Protein AF-S4AWY7-F1 (afdb_monomer)

Secondary structure (DSSP, 8-state):
-TTTSS---B-SSSBPSSHHHHHHHHHHHHHT-HHHHHHHHHHHHHHTTPPP-----TTGGGB---TTT--B-GGGG-SSSSEEE-TTT--EEEHHHHHHHHHHHHHHHHS-------S-PPP-PPPP---PPPPPPPPPPPP-

Nearest PDB structures (foldseek):
  8h1j-assembly1_A  TM=7.724E-01  e=8.760E-04  Deinococcus radiodurans R1 = ATCC 13939 = DSM 20539
  7wb0-assembly1_A  TM=7.552E-01  e=1.577E+00  Planctomycetota bacterium
  5g5l-assembly1_I  TM=4.819E-01  e=2.669E+00  Saccharomyces cerevisiae
  5m3m-assembly1_I  TM=4.990E-01  e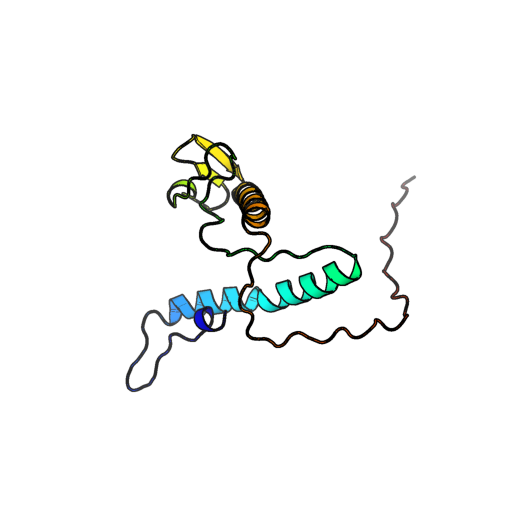=3.044E+00  Saccharomyces cerevisiae S288C
  4c2m-assembly1_I  TM=4.819E-01  e=2.669E+00  Saccharomyces cerevisiae

Solvent-accessible surface area (backbone atoms only — not comparable to full-atom values): 9112 Å² total; per-residue (Å²): 112,78,79,73,64,52,80,44,58,61,48,90,94,51,67,40,70,66,35,70,66,49,48,55,53,33,50,56,51,57,78,61,38,62,70,56,56,51,52,52,47,60,53,49,28,60,75,71,75,45,86,84,70,49,64,80,75,75,63,34,75,28,27,40,41,51,88,94,66,57,52,70,40,76,76,18,37,66,78,95,60,54,49,28,42,32,85,88,78,66,54,70,45,49,24,68,59,31,23,49,45,32,50,51,54,47,33,68,76,55,76,34,50,87,72,86,64,96,60,80,81,78,76,87,72,80,82,78,93,71,90,76,83,76,83,79,79,87,77,85,85,85,81,133

Organism: NCBI:txid1286094

Structure (mmCIF, N/CA/C/O backbone):
data_AF-S4AWY7-F1
#
_entry.id   AF-S4AWY7-F1
#
loop_
_atom_site.group_PDB
_atom_site.id
_atom_site.type_symbol
_atom_site.label_atom_id
_atom_site.label_alt_id
_atom_site.label_comp_id
_atom_site.label_asym_id
_atom_site.label_entity_id
_atom_site.label_seq_id
_atom_site.pdbx_PDB_ins_code
_atom_site.Cartn_x
_atom_site.Cartn_y
_atom_site.Cartn_z
_atom_site.occupancy
_atom_site.B_iso_or_equiv
_atom_site.auth_seq_id
_atom_site.auth_comp_id
_atom_site.auth_asym_id
_atom_site.auth_atom_id
_atom_site.pdbx_PDB_model_num
ATOM 1 N N . MET A 1 1 ? -8.054 -6.436 10.846 1.00 58.12 1 MET A N 1
ATOM 2 C CA . MET A 1 1 ? -8.495 -5.018 10.904 1.00 58.12 1 MET A CA 1
ATOM 3 C C . MET A 1 1 ? -8.855 -4.535 12.312 1.00 58.12 1 MET A C 1
ATOM 5 O O . MET A 1 1 ? -8.434 -3.439 12.646 1.00 58.12 1 MET A O 1
ATOM 9 N N . LYS A 1 2 ? -9.536 -5.326 13.166 1.00 60.78 2 LYS A N 1
ATOM 10 C CA . LYS A 1 2 ? -9.911 -4.929 14.549 1.00 60.78 2 LYS A CA 1
ATOM 11 C C . LYS A 1 2 ? -8.748 -4.401 15.417 1.00 60.78 2 LYS A C 1
ATOM 13 O O . LYS A 1 2 ? -8.960 -3.536 16.254 1.00 60.78 2 LYS A O 1
ATOM 18 N N . SER A 1 3 ? -7.523 -4.883 15.191 1.00 63.72 3 SER A N 1
ATOM 19 C CA . SER A 1 3 ? -6.324 -4.411 15.907 1.00 63.72 3 SER A CA 1
ATOM 20 C C . SER A 1 3 ? -5.895 -2.981 15.519 1.00 63.72 3 SER A C 1
ATOM 22 O O . SER A 1 3 ? -5.434 -2.221 16.366 1.00 63.72 3 SER A O 1
ATOM 24 N N . MET A 1 4 ? -6.098 -2.562 14.262 1.00 71.88 4 MET A N 1
ATOM 25 C CA . MET A 1 4 ? -5.582 -1.274 13.774 1.00 71.88 4 MET A CA 1
ATOM 26 C C . MET A 1 4 ? -6.416 -0.080 14.241 1.00 71.88 4 MET A C 1
ATOM 28 O O . MET A 1 4 ? -5.833 0.918 14.655 1.00 71.88 4 MET A O 1
ATOM 32 N N . THR A 1 5 ? -7.748 -0.203 14.244 1.00 80.00 5 THR A N 1
ATOM 33 C CA . THR A 1 5 ? -8.683 0.869 14.635 1.00 80.00 5 THR A CA 1
ATOM 34 C C . THR A 1 5 ? -9.024 0.884 16.128 1.00 80.00 5 THR A C 1
ATOM 36 O O . THR A 1 5 ? -9.808 1.724 16.570 1.00 80.00 5 THR A O 1
ATOM 39 N N . LYS A 1 6 ? -8.439 -0.012 16.936 1.00 83.88 6 LYS A N 1
ATOM 40 C CA . LYS A 1 6 ? -8.619 -0.002 18.395 1.00 83.88 6 LYS A CA 1
ATOM 41 C C . LYS A 1 6 ? -8.113 1.326 18.966 1.00 83.88 6 LYS A C 1
ATOM 43 O O . LYS A 1 6 ? -7.081 1.839 18.538 1.00 83.88 6 LYS A O 1
ATOM 48 N N . SER A 1 7 ? -8.833 1.904 19.922 1.00 84.81 7 SER A N 1
ATOM 49 C CA . SER A 1 7 ? -8.387 3.132 20.589 1.00 84.81 7 SER A CA 1
ATOM 50 C C . SER A 1 7 ? -7.075 2.905 21.351 1.00 84.81 7 SER A C 1
ATOM 52 O O . SER A 1 7 ? -6.894 1.855 21.965 1.00 84.81 7 SER A O 1
ATOM 54 N N . ALA A 1 8 ? -6.183 3.903 21.339 1.00 89.25 8 ALA A N 1
ATOM 55 C CA . ALA A 1 8 ? -4.994 3.935 22.198 1.00 89.25 8 ALA A CA 1
ATOM 56 C C . ALA A 1 8 ? -5.244 4.616 23.548 1.00 89.25 8 ALA A C 1
ATOM 58 O O . ALA A 1 8 ? -4.293 4.759 24.295 1.00 89.25 8 ALA A O 1
ATOM 59 N N . LYS A 1 9 ? -6.469 5.054 23.879 1.00 88.88 9 LYS A N 1
ATOM 60 C CA . LYS A 1 9 ? -6.739 5.837 25.104 1.00 88.88 9 LYS A CA 1
ATOM 61 C C . LYS A 1 9 ? -6.314 5.124 26.400 1.00 88.88 9 LYS A C 1
ATOM 63 O O . LYS A 1 9 ? -5.917 5.797 27.343 1.00 88.88 9 LYS A O 1
ATOM 68 N N . GLY A 1 10 ? -6.348 3.791 26.429 1.00 87.56 10 GLY A N 1
ATOM 69 C CA . GLY A 1 10 ? -6.100 3.017 27.648 1.00 87.56 10 GLY A CA 1
ATOM 70 C C . GLY A 1 10 ? -7.249 3.147 28.652 1.00 87.56 10 GLY A C 1
ATOM 71 O O . GLY A 1 10 ? -8.375 3.479 28.269 1.00 87.56 10 GLY A O 1
ATOM 72 N N . THR A 1 11 ? -6.965 2.864 29.919 1.00 89.94 11 THR A N 1
ATOM 73 C CA . THR A 1 11 ? -7.901 2.985 31.050 1.00 89.94 11 THR A CA 1
ATOM 74 C C . THR A 1 11 ? -7.489 4.144 31.963 1.00 89.94 11 THR A C 1
ATOM 76 O O . THR A 1 11 ? -6.483 4.801 31.709 1.00 89.94 11 THR A O 1
ATOM 79 N N . VAL A 1 12 ? -8.272 4.414 33.014 1.00 87.44 12 VAL A N 1
ATOM 80 C CA . VAL A 1 12 ? -7.915 5.414 34.040 1.00 87.44 12 VAL A CA 1
ATOM 81 C C . VAL A 1 12 ? -6.650 4.982 34.792 1.00 87.44 12 VAL A C 1
ATOM 83 O O . VAL A 1 12 ? -5.710 5.761 34.888 1.00 87.44 12 VAL A O 1
ATOM 86 N N . GLU A 1 13 ? -6.598 3.716 35.215 1.00 88.38 13 GLU A N 1
ATOM 87 C CA . GLU A 1 13 ? -5.453 3.106 35.913 1.00 88.38 13 GLU A CA 1
ATOM 88 C C . GLU A 1 13 ? -4.196 2.994 35.038 1.00 88.38 13 GLU A C 1
ATOM 90 O O . GLU A 1 13 ? -3.069 3.013 35.522 1.00 88.38 13 GLU A O 1
ATOM 95 N N . THR A 1 14 ? -4.360 2.842 33.721 1.00 87.94 14 THR A N 1
ATOM 96 C CA . THR A 1 14 ? -3.233 2.721 32.789 1.00 87.94 14 THR A CA 1
ATOM 97 C C . THR A 1 14 ? -3.506 3.547 31.533 1.00 87.94 14 THR A C 1
ATOM 99 O O . THR A 1 14 ? -3.996 3.017 30.522 1.00 87.94 14 THR A O 1
ATOM 102 N N . PRO A 1 15 ? -3.203 4.858 31.579 1.00 88.50 15 PRO A N 1
ATOM 103 C CA . PRO A 1 15 ? -3.397 5.752 30.449 1.00 88.50 15 PRO A CA 1
ATOM 104 C C . PRO A 1 15 ? -2.535 5.322 29.266 1.00 88.50 15 PRO A C 1
ATOM 106 O O . PRO A 1 15 ? -1.350 5.003 29.402 1.00 88.50 15 PRO A O 1
ATOM 109 N N . GLY A 1 16 ? -3.122 5.315 28.076 1.00 89.12 16 GLY A N 1
ATOM 110 C CA . GLY A 1 16 ? -2.386 4.954 26.876 1.00 89.12 16 GLY A CA 1
ATOM 111 C C . GLY A 1 16 ? -1.563 6.111 26.307 1.00 89.12 16 GLY A C 1
ATOM 112 O O . GLY A 1 16 ? -1.827 7.289 26.547 1.00 89.12 16 GLY A O 1
ATOM 113 N N . LYS A 1 17 ? -0.533 5.767 25.531 1.00 91.00 17 LYS A N 1
ATOM 114 C CA . LYS A 1 17 ? 0.416 6.721 24.936 1.00 91.00 17 LYS A CA 1
ATOM 115 C C . LYS A 1 17 ? 0.062 7.007 23.475 1.00 91.00 17 LYS A C 1
ATOM 117 O O . LYS A 1 17 ? -0.588 6.199 22.814 1.00 91.00 17 LYS A O 1
ATOM 122 N N . ASN A 1 18 ? 0.507 8.153 22.953 1.00 90.12 18 ASN A N 1
ATOM 123 C CA . ASN A 1 18 ? 0.316 8.557 21.550 1.00 90.12 18 ASN A CA 1
ATOM 124 C C . ASN A 1 18 ? -1.157 8.595 21.087 1.00 90.12 18 ASN A C 1
ATOM 126 O O . ASN A 1 18 ? -1.453 8.415 19.904 1.00 90.12 18 ASN A O 1
ATOM 130 N N . VAL A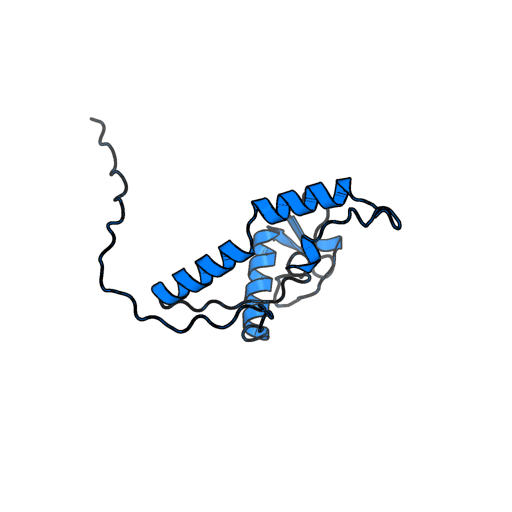 1 19 ? -2.092 8.860 22.010 1.00 90.12 19 VAL A N 1
ATOM 131 C CA . VAL A 1 19 ? -3.544 8.815 21.757 1.00 90.12 19 VAL A CA 1
ATOM 132 C C . VAL A 1 19 ? -3.951 9.747 20.618 1.00 90.12 19 VAL A C 1
ATOM 134 O O . VAL A 1 19 ? -4.651 9.315 19.707 1.00 90.12 19 VAL A O 1
ATOM 137 N N . ARG A 1 20 ? -3.473 11.001 20.624 1.00 90.19 20 ARG A N 1
ATOM 138 C CA . ARG A 1 20 ? -3.806 12.000 19.593 1.00 90.19 20 ARG A CA 1
ATOM 139 C C . ARG A 1 20 ? -3.297 11.594 18.208 1.00 90.19 20 ARG A C 1
ATOM 141 O O . ARG A 1 20 ? -4.054 11.648 17.244 1.00 90.19 20 ARG A O 1
ATOM 148 N N . ALA A 1 21 ? -2.044 11.142 18.121 1.00 88.81 21 ALA A N 1
ATOM 149 C CA . ALA A 1 21 ? -1.450 10.685 16.865 1.00 88.81 21 ALA A CA 1
ATOM 150 C C . ALA A 1 21 ? -2.210 9.475 16.294 1.00 88.81 21 ALA A C 1
ATOM 152 O O . ALA A 1 21 ? -2.592 9.470 15.124 1.00 88.81 21 ALA A O 1
ATOM 153 N N . LYS A 1 22 ? -2.525 8.478 17.136 1.00 90.50 22 LYS A N 1
ATOM 154 C CA . LYS A 1 22 ? -3.311 7.316 16.705 1.00 90.50 22 LYS A CA 1
ATOM 155 C C . LYS A 1 22 ? -4.754 7.684 16.359 1.00 90.50 22 LYS A C 1
ATOM 157 O O . LYS A 1 22 ? -5.308 7.094 15.442 1.00 90.50 22 LYS A O 1
ATOM 162 N N . ALA A 1 23 ? -5.370 8.639 17.054 1.00 90.56 23 ALA A N 1
ATOM 163 C CA . ALA A 1 23 ? -6.734 9.073 16.759 1.00 90.56 23 ALA A CA 1
ATOM 164 C C . ALA A 1 23 ? -6.858 9.639 15.335 1.00 90.56 23 ALA A C 1
ATOM 166 O O . ALA A 1 23 ? -7.797 9.276 14.629 1.00 90.56 23 ALA A O 1
ATOM 167 N N . GLY A 1 24 ? -5.883 10.442 14.890 1.00 91.06 24 GLY A N 1
ATOM 168 C CA . GLY A 1 24 ? -5.822 10.932 13.508 1.00 91.06 24 GLY A CA 1
ATOM 169 C C . GLY A 1 24 ? -5.732 9.793 12.488 1.00 91.06 24 GLY A C 1
ATOM 170 O O . GLY A 1 24 ? -6.552 9.714 11.575 1.00 91.06 24 GLY A O 1
ATOM 171 N N . LEU A 1 25 ? -4.805 8.852 12.698 1.00 88.88 25 LEU A N 1
ATOM 172 C CA . LEU A 1 25 ? -4.676 7.660 11.852 1.00 88.88 25 LEU A CA 1
ATOM 173 C C . LEU A 1 25 ? -5.958 6.806 11.850 1.00 88.88 25 LEU A C 1
ATOM 175 O O . LEU A 1 25 ? -6.411 6.370 10.795 1.00 88.88 25 LEU A O 1
ATOM 179 N N . ASN A 1 26 ? -6.565 6.581 13.017 1.00 90.38 26 ASN A N 1
ATOM 180 C CA . ASN A 1 26 ? -7.800 5.810 13.157 1.00 90.38 26 ASN A CA 1
ATOM 181 C C . ASN A 1 26 ? -8.947 6.458 12.380 1.00 90.38 26 ASN A C 1
ATOM 183 O O . ASN A 1 26 ? -9.670 5.745 11.687 1.00 90.38 26 ASN A O 1
ATOM 187 N N . ARG A 1 27 ? -9.095 7.786 12.466 1.00 89.56 27 ARG A N 1
ATOM 188 C CA . ARG A 1 27 ? -10.091 8.532 11.693 1.00 89.56 27 ARG A CA 1
ATOM 189 C C . ARG A 1 27 ? -9.867 8.337 10.195 1.00 89.56 27 ARG A C 1
ATOM 191 O O . ARG A 1 27 ? -10.773 7.870 9.519 1.00 89.56 27 ARG A O 1
ATOM 198 N N . GLY A 1 28 ? -8.639 8.543 9.714 1.00 90.19 28 GLY A N 1
ATOM 199 C CA . GLY A 1 28 ? -8.302 8.328 8.304 1.00 90.19 28 GLY A CA 1
ATOM 200 C C . GLY A 1 28 ? -8.600 6.906 7.815 1.00 90.19 28 GLY A C 1
ATOM 201 O O . GLY A 1 28 ? -9.133 6.732 6.723 1.00 90.19 28 GLY A O 1
ATOM 202 N N . ILE A 1 29 ? -8.321 5.878 8.625 1.00 87.38 29 ILE A N 1
ATOM 203 C CA . ILE A 1 29 ? -8.640 4.478 8.291 1.00 87.38 29 ILE A CA 1
ATOM 204 C C . ILE A 1 29 ? -10.156 4.238 8.239 1.00 87.38 29 ILE A C 1
ATOM 206 O O . ILE A 1 29 ? -10.626 3.515 7.358 1.00 87.38 29 ILE A O 1
ATOM 210 N N . LEU A 1 30 ? -10.915 4.803 9.182 1.00 88.25 30 LEU A N 1
ATOM 211 C CA . LEU A 1 30 ? -12.369 4.642 9.248 1.00 88.25 30 LEU A CA 1
ATOM 212 C C . LEU A 1 30 ? -13.068 5.361 8.093 1.00 88.25 30 LEU A C 1
ATOM 214 O O . LEU A 1 30 ? -13.913 4.744 7.449 1.00 88.25 30 LEU A O 1
ATOM 218 N N . ASP A 1 31 ? -12.652 6.586 7.772 1.00 90.12 31 ASP A N 1
ATOM 219 C CA . ASP A 1 31 ? -13.169 7.367 6.639 1.00 90.12 31 ASP A CA 1
ATOM 220 C C . ASP A 1 31 ? -12.954 6.617 5.310 1.00 90.12 31 ASP A C 1
ATOM 222 O O . ASP A 1 31 ? -13.792 6.618 4.413 1.00 90.12 31 ASP A O 1
ATOM 226 N N . ASN A 1 32 ? -11.852 5.871 5.221 1.00 86.88 32 ASN A N 1
ATOM 227 C CA . ASN A 1 32 ? -11.497 5.039 4.078 1.00 86.88 32 ASN A CA 1
ATOM 228 C C . ASN A 1 32 ? -12.273 3.711 3.973 1.00 86.88 32 ASN A C 1
ATOM 230 O O . ASN A 1 32 ? -12.111 3.008 2.973 1.00 86.88 32 ASN A O 1
ATOM 234 N N . THR A 1 33 ? -13.043 3.311 4.990 1.00 89.94 33 THR A N 1
ATOM 235 C CA . THR A 1 33 ? -13.929 2.122 5.002 1.00 89.94 33 THR A CA 1
ATOM 236 C C . THR A 1 33 ? -13.397 0.851 4.287 1.00 89.94 33 THR A C 1
ATOM 238 O O . THR A 1 33 ? -14.112 0.214 3.507 1.00 89.94 33 THR A O 1
ATOM 241 N N . PRO A 1 34 ? -12.153 0.388 4.538 1.00 86.19 34 PRO A N 1
ATOM 242 C CA . PRO A 1 34 ? -11.520 -0.684 3.752 1.00 86.19 34 PRO A CA 1
ATOM 243 C C . PRO A 1 34 ? -12.277 -2.023 3.784 1.00 86.19 34 PRO A C 1
ATOM 245 O O . PRO A 1 34 ? -12.254 -2.778 2.812 1.00 86.19 34 PRO A O 1
ATOM 248 N N . GLY A 1 35 ? -12.976 -2.318 4.885 1.00 88.69 35 GLY A N 1
ATOM 249 C CA . GLY A 1 35 ? -13.829 -3.504 4.989 1.00 88.69 35 GLY A CA 1
ATOM 250 C C . GLY A 1 35 ? -15.046 -3.456 4.061 1.00 88.69 35 GLY A C 1
ATOM 251 O O . GLY A 1 35 ? -15.390 -4.473 3.462 1.00 88.69 35 GLY A O 1
ATOM 252 N N . GLU A 1 36 ? -15.663 -2.282 3.895 1.00 91.94 36 GLU A N 1
ATOM 253 C CA . GLU A 1 36 ? -16.795 -2.118 2.978 1.00 91.94 36 GLU A CA 1
ATOM 254 C C . GLU A 1 36 ? -16.329 -2.135 1.524 1.00 91.94 36 GLU A C 1
ATOM 256 O O . GLU A 1 36 ? -16.949 -2.801 0.700 1.00 91.94 36 GLU A O 1
ATOM 261 N N . ARG A 1 37 ? -15.183 -1.510 1.215 1.00 91.25 37 ARG A N 1
ATOM 262 C CA . ARG A 1 37 ? -14.571 -1.609 -0.121 1.00 91.25 37 ARG A CA 1
ATOM 263 C C . ARG A 1 37 ? -14.365 -3.060 -0.541 1.00 91.25 37 ARG A C 1
ATOM 265 O O . ARG A 1 37 ? -14.765 -3.446 -1.635 1.00 91.25 37 ARG A O 1
ATOM 272 N N . ARG A 1 38 ? -13.823 -3.889 0.354 1.00 91.12 38 ARG A N 1
ATOM 273 C CA . ARG A 1 38 ? -13.683 -5.326 0.103 1.00 91.12 38 ARG A CA 1
ATOM 274 C C . ARG A 1 38 ? -15.033 -6.011 -0.122 1.00 91.12 38 ARG A C 1
ATOM 276 O O . ARG A 1 38 ? -15.164 -6.755 -1.085 1.00 91.12 38 ARG A O 1
ATOM 283 N N . ARG A 1 39 ? -16.031 -5.755 0.729 1.00 92.62 39 ARG A N 1
ATOM 284 C CA . ARG A 1 39 ? -17.375 -6.342 0.590 1.00 92.62 39 ARG A CA 1
ATOM 285 C C . ARG A 1 39 ? -18.009 -5.994 -0.760 1.00 92.62 39 ARG A C 1
ATOM 287 O O . ARG A 1 39 ? -18.604 -6.858 -1.396 1.00 92.62 39 ARG A O 1
ATOM 294 N N . GLN A 1 40 ? -17.889 -4.741 -1.192 1.00 94.88 40 GLN A N 1
ATOM 295 C CA . GLN A 1 40 ? -18.416 -4.286 -2.478 1.00 94.88 40 GLN A CA 1
ATOM 296 C C . GLN A 1 40 ? -17.689 -4.941 -3.652 1.00 94.88 40 GLN A C 1
ATOM 298 O O . GLN A 1 40 ? -18.347 -5.333 -4.614 1.00 94.88 40 GLN A O 1
ATOM 303 N N . LEU A 1 41 ? -16.364 -5.111 -3.563 1.00 93.75 41 LEU A N 1
ATOM 304 C CA . LEU A 1 41 ? -15.599 -5.873 -4.551 1.00 93.75 41 LEU A CA 1
ATOM 305 C C . LEU A 1 41 ? -16.075 -7.328 -4.605 1.00 93.75 41 LEU A C 1
ATOM 307 O O . LEU A 1 41 ? -16.442 -7.779 -5.679 1.00 93.75 41 LEU A O 1
ATOM 311 N N . GLU A 1 42 ? -16.175 -8.025 -3.469 1.00 92.69 42 GLU A N 1
ATOM 312 C CA . GLU A 1 42 ? -16.665 -9.414 -3.406 1.00 92.69 42 GLU A CA 1
ATOM 313 C C . GLU A 1 42 ? -18.064 -9.571 -4.018 1.00 92.69 42 GLU A C 1
ATOM 315 O O . GLU A 1 42 ? -18.340 -10.543 -4.720 1.00 92.69 42 GLU A O 1
ATOM 320 N N . TYR A 1 43 ? -18.960 -8.617 -3.758 1.00 92.38 43 TYR A N 1
ATOM 321 C CA . TYR A 1 43 ? -20.293 -8.601 -4.352 1.00 92.38 43 TYR A CA 1
ATOM 322 C C . TYR A 1 43 ? -20.236 -8.402 -5.873 1.00 92.38 43 TYR A C 1
ATOM 324 O O . TYR A 1 43 ? -20.803 -9.195 -6.627 1.00 92.38 43 TYR A O 1
ATOM 332 N N . LYS A 1 44 ? -19.545 -7.353 -6.331 1.00 93.12 44 LYS A N 1
ATOM 333 C CA . LYS A 1 44 ? -19.520 -6.971 -7.745 1.00 93.12 44 LYS A CA 1
ATOM 334 C C . LYS A 1 44 ? -18.763 -7.980 -8.600 1.00 93.12 44 LYS A C 1
ATOM 336 O O . LYS A 1 44 ? -19.247 -8.318 -9.671 1.00 93.12 44 LYS A O 1
ATOM 341 N N . THR A 1 45 ? -17.625 -8.504 -8.147 1.00 92.69 45 THR A N 1
ATOM 342 C CA . THR A 1 45 ? -16.866 -9.486 -8.935 1.00 92.69 45 THR A CA 1
ATOM 343 C C . THR A 1 45 ? -17.698 -10.736 -9.198 1.00 92.69 45 THR A C 1
ATOM 345 O O . THR A 1 45 ? -17.752 -11.195 -10.332 1.00 92.69 45 THR A O 1
ATOM 348 N N . ARG A 1 46 ? -18.456 -11.218 -8.203 1.00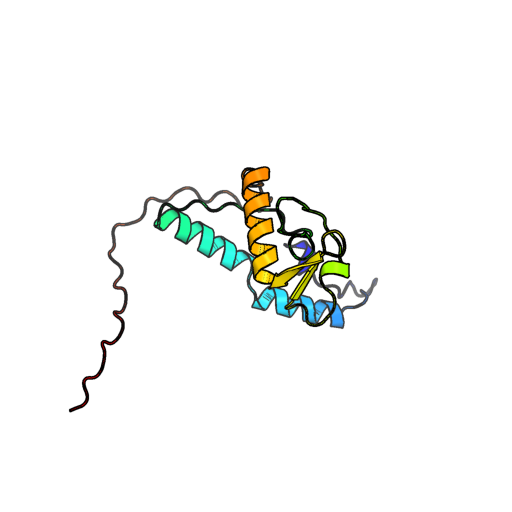 91.38 46 ARG A N 1
ATOM 349 C CA . ARG A 1 46 ? -19.391 -12.342 -8.387 1.00 91.38 46 ARG A CA 1
ATOM 350 C C . ARG A 1 46 ? -20.501 -12.022 -9.385 1.00 91.38 46 ARG A C 1
ATOM 352 O O . ARG A 1 46 ? -20.855 -12.886 -10.176 1.00 91.38 46 ARG A O 1
ATOM 359 N N . LEU A 1 47 ? -21.029 -10.797 -9.362 1.00 93.44 47 LEU A N 1
ATOM 360 C CA . LEU A 1 47 ? -22.077 -10.361 -10.288 1.00 93.44 47 LEU A CA 1
ATOM 361 C C . LEU A 1 47 ? -21.602 -10.334 -11.751 1.00 93.44 47 LEU A C 1
ATOM 363 O O . LEU A 1 47 ? -22.380 -10.655 -12.642 1.00 93.44 47 LEU A O 1
ATOM 367 N N . TYR A 1 48 ? -20.338 -9.976 -11.992 1.00 94.88 48 TYR A N 1
ATOM 368 C CA . TYR A 1 48 ? -19.754 -9.870 -13.336 1.00 94.88 48 TYR A CA 1
ATOM 369 C C . TYR A 1 48 ? -18.904 -11.087 -13.746 1.00 94.88 48 TYR A C 1
ATOM 371 O O . TYR A 1 48 ? -18.189 -11.025 -14.742 1.00 94.88 48 TYR A O 1
ATOM 379 N N . GLY A 1 49 ? -18.940 -12.187 -12.985 1.00 91.50 49 GLY A N 1
ATOM 380 C CA . GLY A 1 49 ? -18.155 -13.391 -13.288 1.00 91.50 49 GLY A CA 1
ATOM 381 C C . GLY A 1 49 ? -16.635 -13.218 -13.147 1.00 91.50 49 GLY A C 1
ATOM 382 O O . GLY A 1 49 ? -15.871 -14.005 -13.693 1.00 91.50 49 GLY A O 1
ATOM 383 N N . SER A 1 50 ? -16.179 -12.192 -12.427 1.00 92.19 50 SER A N 1
ATOM 384 C CA . SER A 1 50 ? -14.762 -11.944 -12.142 1.00 92.19 50 SER A CA 1
ATOM 385 C C . SER A 1 50 ? -14.314 -12.634 -10.848 1.00 92.19 50 SER A C 1
ATOM 387 O O . SER A 1 50 ? -15.097 -12.830 -9.915 1.00 92.19 50 SER A O 1
ATOM 389 N N . VAL A 1 51 ? -13.019 -12.940 -10.748 1.00 89.69 51 VAL A N 1
ATOM 390 C CA . VAL A 1 51 ? -12.410 -13.517 -9.539 1.00 89.69 51 VAL A CA 1
ATOM 391 C C . VAL A 1 51 ? -11.772 -12.411 -8.700 1.00 89.69 51 VAL A C 1
ATOM 393 O O . VAL A 1 51 ? -11.034 -11.579 -9.219 1.00 89.69 51 VAL A O 1
ATOM 396 N N . LEU A 1 52 ? -12.037 -12.411 -7.390 1.00 91.12 52 LEU A N 1
ATOM 397 C CA . LEU A 1 52 ? -11.354 -11.535 -6.439 1.00 91.12 52 LEU A CA 1
ATOM 398 C C . LEU A 1 52 ? -10.302 -12.326 -5.663 1.00 91.12 52 LEU A C 1
ATOM 400 O O . LEU A 1 52 ? -10.642 -13.242 -4.916 1.00 91.12 52 LEU A O 1
ATOM 404 N N . ILE A 1 53 ? -9.041 -11.920 -5.791 1.00 90.81 53 ILE A N 1
ATOM 405 C CA . ILE A 1 53 ? -7.914 -12.525 -5.080 1.00 90.81 53 ILE A CA 1
ATOM 406 C C . ILE A 1 53 ? -7.401 -11.540 -4.030 1.00 90.81 53 ILE A C 1
ATOM 408 O O . ILE A 1 53 ? -6.932 -10.452 -4.354 1.00 90.81 53 ILE A O 1
ATOM 412 N N . ALA A 1 54 ? -7.489 -11.917 -2.754 1.00 90.00 54 ALA A N 1
ATOM 413 C CA . ALA A 1 54 ? -6.912 -11.132 -1.670 1.00 90.00 54 ALA A CA 1
ATOM 414 C C . ALA A 1 54 ? -5.444 -11.521 -1.453 1.00 90.00 54 ALA A C 1
ATOM 416 O O . ALA A 1 54 ? -5.124 -12.704 -1.317 1.00 90.00 54 ALA A O 1
ATOM 417 N N . VAL A 1 55 ? -4.569 -10.520 -1.355 1.00 90.12 55 VAL A N 1
ATOM 418 C CA . VAL A 1 55 ? -3.145 -10.707 -1.044 1.00 90.12 55 VAL A CA 1
ATOM 419 C C . VAL A 1 55 ? -2.777 -10.049 0.290 1.00 90.12 55 VAL A C 1
ATOM 421 O O . VAL A 1 55 ? -3.426 -9.079 0.700 1.00 90.12 55 VAL A O 1
ATOM 424 N N . PRO A 1 56 ? -1.736 -10.530 0.994 1.00 87.94 56 PRO A N 1
ATOM 425 C CA . PRO A 1 56 ? -1.230 -9.870 2.188 1.00 87.94 56 PRO A CA 1
ATOM 426 C C . PRO A 1 56 ? -0.674 -8.482 1.822 1.00 87.94 56 PRO A C 1
ATOM 428 O O . PRO A 1 56 ? 0.171 -8.391 0.928 1.00 87.94 56 PRO A O 1
ATOM 431 N N . PRO A 1 57 ? -1.088 -7.400 2.509 1.00 86.50 57 PRO A N 1
ATOM 432 C CA . PRO A 1 57 ? -0.710 -6.030 2.141 1.00 86.50 57 PRO A CA 1
ATOM 433 C C . PRO A 1 57 ? 0.715 -5.645 2.569 1.00 86.50 57 PRO A C 1
ATOM 435 O O . PRO A 1 57 ? 1.179 -4.545 2.295 1.00 86.50 57 PRO A O 1
ATOM 438 N N . PHE A 1 58 ? 1.416 -6.511 3.301 1.00 88.56 58 PHE A N 1
ATOM 439 C CA . PHE A 1 58 ? 2.710 -6.178 3.891 1.00 88.56 58 PHE A CA 1
ATOM 440 C C . PHE A 1 58 ? 3.774 -5.912 2.817 1.00 88.56 58 PHE A C 1
ATOM 442 O O . PHE A 1 58 ? 3.957 -6.728 1.919 1.00 88.56 58 PHE A O 1
ATOM 449 N N . ARG A 1 59 ? 4.493 -4.788 2.924 1.00 90.50 59 ARG A N 1
ATOM 450 C CA . ARG A 1 59 ? 5.607 -4.392 2.036 1.00 90.50 59 ARG A CA 1
ATOM 451 C C . ARG A 1 59 ? 5.272 -4.228 0.545 1.00 90.50 59 ARG A C 1
ATOM 453 O O . ARG A 1 59 ? 6.199 -4.025 -0.230 1.00 90.50 59 ARG A O 1
ATOM 460 N N . THR A 1 60 ? 4.006 -4.257 0.115 1.00 91.75 60 THR A N 1
ATOM 461 C CA . THR A 1 60 ? 3.657 -4.068 -1.314 1.00 91.75 60 THR A CA 1
ATOM 462 C C . THR A 1 60 ? 4.145 -2.729 -1.862 1.00 91.75 60 THR A C 1
ATOM 464 O O . THR A 1 60 ? 4.602 -2.664 -2.991 1.00 91.75 60 THR A O 1
ATOM 467 N N . SER A 1 61 ? 4.112 -1.673 -1.047 1.00 91.38 61 SER A N 1
ATOM 468 C CA . SER A 1 61 ? 4.530 -0.327 -1.449 1.00 91.38 61 SER A CA 1
ATOM 469 C C . SER A 1 61 ? 6.041 -0.148 -1.582 1.00 91.38 61 SER A C 1
ATOM 471 O O . SER A 1 61 ? 6.469 0.859 -2.124 1.00 91.38 61 SER A O 1
ATOM 473 N N . ASN A 1 62 ? 6.847 -1.069 -1.048 1.00 93.62 62 ASN A N 1
ATOM 474 C CA . ASN A 1 62 ? 8.304 -0.918 -0.957 1.00 93.62 62 ASN A CA 1
ATOM 475 C C . ASN A 1 62 ? 9.040 -2.062 -1.673 1.00 93.62 62 ASN A C 1
ATOM 477 O O . ASN A 1 62 ? 10.261 -2.140 -1.613 1.00 93.62 62 ASN A O 1
ATOM 481 N N . THR A 1 63 ? 8.298 -2.978 -2.297 1.00 96.19 63 THR A N 1
ATOM 482 C CA . THR A 1 63 ? 8.850 -4.085 -3.081 1.00 96.19 63 THR A CA 1
ATOM 483 C C . THR A 1 63 ? 8.946 -3.653 -4.535 1.00 96.19 63 THR A C 1
ATOM 485 O O . THR A 1 63 ? 8.007 -3.058 -5.061 1.00 96.19 63 THR A O 1
ATOM 488 N N . CYS A 1 64 ? 10.076 -3.934 -5.174 1.00 96.50 64 CYS A N 1
ATOM 489 C CA . CYS A 1 64 ? 10.296 -3.620 -6.577 1.00 96.50 64 CYS A CA 1
ATOM 490 C C . CYS A 1 64 ? 9.420 -4.504 -7.474 1.00 96.50 64 CYS A C 1
ATOM 492 O O . CYS A 1 64 ? 9.525 -5.728 -7.429 1.00 96.50 64 CYS A O 1
ATOM 494 N N . GLY A 1 65 ? 8.589 -3.872 -8.303 1.00 94.88 65 GLY A N 1
ATOM 495 C CA . GLY A 1 65 ? 7.726 -4.524 -9.286 1.00 94.88 65 GLY A CA 1
ATOM 496 C C . GLY A 1 65 ? 8.484 -5.092 -10.487 1.00 94.88 65 GLY A C 1
ATOM 497 O O . GLY A 1 65 ? 7.928 -5.909 -11.214 1.00 94.88 65 GLY A O 1
ATOM 498 N N . ASN A 1 66 ? 9.759 -4.728 -10.683 1.00 95.62 66 ASN A N 1
ATOM 499 C CA . ASN A 1 66 ? 10.600 -5.335 -11.713 1.00 95.62 66 ASN A CA 1
ATOM 500 C C . ASN A 1 66 ? 10.733 -6.855 -11.456 1.00 95.62 66 ASN A C 1
ATOM 502 O O . ASN A 1 66 ? 11.333 -7.237 -10.441 1.00 95.62 66 ASN A O 1
ATOM 506 N N . PRO A 1 67 ? 10.251 -7.724 -12.372 1.00 91.31 67 PRO A N 1
ATOM 507 C CA . PRO A 1 67 ? 10.277 -9.177 -12.199 1.00 91.31 67 PRO A CA 1
ATOM 508 C C . PRO A 1 67 ? 11.680 -9.764 -12.016 1.00 91.31 67 PRO A C 1
ATOM 510 O O . PRO A 1 67 ? 11.820 -10.812 -11.393 1.00 91.31 67 PRO A O 1
ATOM 513 N N . ALA A 1 68 ? 12.715 -9.094 -12.531 1.00 94.69 68 ALA A N 1
ATOM 514 C CA . ALA A 1 68 ? 14.104 -9.520 -12.377 1.00 94.69 68 ALA A CA 1
ATOM 515 C C . ALA A 1 68 ? 14.715 -9.142 -11.012 1.00 94.69 68 ALA A C 1
ATOM 517 O O . ALA A 1 68 ? 15.812 -9.593 -10.695 1.00 94.69 68 ALA A O 1
ATOM 518 N N . CYS A 1 69 ? 14.041 -8.303 -10.212 1.00 95.62 69 CYS A N 1
ATOM 519 C CA . CYS A 1 69 ? 14.554 -7.806 -8.934 1.00 95.62 69 CYS A CA 1
ATOM 520 C C . CYS A 1 69 ? 13.749 -8.308 -7.729 1.00 95.62 69 CYS A C 1
ATOM 522 O O . CYS A 1 69 ? 14.279 -9.058 -6.917 1.00 95.62 69 CYS A O 1
ATOM 524 N N . GLY A 1 70 ? 12.495 -7.870 -7.565 1.00 92.81 70 GLY A N 1
ATOM 525 C CA . GLY A 1 70 ? 11.631 -8.298 -6.454 1.00 92.81 70 GLY A CA 1
ATOM 526 C C . GLY A 1 70 ? 12.089 -7.930 -5.029 1.00 92.81 70 GLY A C 1
ATOM 527 O O . GLY A 1 70 ? 11.461 -8.372 -4.066 1.00 92.81 70 GLY A O 1
ATOM 528 N N . ASN A 1 71 ? 13.155 -7.139 -4.852 1.00 95.62 71 ASN A N 1
ATOM 529 C CA . ASN A 1 71 ? 13.657 -6.761 -3.525 1.00 95.62 71 ASN A CA 1
ATOM 530 C C . ASN A 1 71 ? 12.739 -5.748 -2.828 1.00 95.62 71 ASN A C 1
ATOM 532 O O . ASN A 1 71 ? 12.163 -4.871 -3.474 1.00 95.62 71 ASN A O 1
ATOM 536 N N . ALA A 1 72 ? 12.631 -5.852 -1.501 1.00 94.62 72 ALA A N 1
ATOM 537 C CA . ALA A 1 72 ? 11.802 -4.975 -0.679 1.00 94.62 72 ALA A CA 1
ATOM 538 C C . ALA A 1 72 ? 12.642 -4.093 0.245 1.00 94.62 72 ALA A C 1
ATOM 540 O O . ALA A 1 72 ? 13.190 -4.595 1.228 1.00 94.62 72 ALA A O 1
ATOM 541 N N . ASP A 1 73 ? 12.642 -2.784 -0.010 1.00 94.31 73 ASP A N 1
ATOM 542 C CA . ASP A 1 73 ? 13.453 -1.817 0.728 1.00 94.31 73 ASP A CA 1
ATOM 543 C C . ASP A 1 73 ? 12.676 -0.512 1.021 1.00 94.31 73 ASP A C 1
ATOM 545 O O . ASP A 1 73 ? 12.151 0.112 0.092 1.00 94.31 73 ASP A O 1
ATOM 549 N N . PRO A 1 74 ? 12.560 -0.077 2.294 1.00 91.62 74 PRO A N 1
ATOM 550 C CA . PRO A 1 74 ? 11.936 1.197 2.656 1.00 91.62 74 PRO A CA 1
ATOM 551 C C . PRO A 1 74 ? 12.546 2.435 1.996 1.00 91.62 74 PRO A C 1
ATOM 553 O O . PRO A 1 74 ? 11.808 3.383 1.721 1.00 91.62 74 PRO A O 1
ATOM 556 N N . GLU A 1 75 ? 13.844 2.427 1.704 1.00 92.31 75 GLU A N 1
ATOM 557 C CA . GLU A 1 75 ? 14.533 3.532 1.034 1.00 92.31 75 GLU A CA 1
ATOM 558 C C . GLU A 1 75 ? 14.104 3.673 -0.430 1.00 92.31 75 GLU A C 1
ATOM 560 O O . GLU A 1 75 ? 14.248 4.739 -1.025 1.00 92.31 75 GLU A O 1
ATOM 565 N N . SER A 1 76 ? 13.444 2.657 -0.998 1.00 92.88 76 SER A N 1
ATOM 566 C CA . SER A 1 76 ? 12.906 2.751 -2.359 1.00 92.88 76 SER A CA 1
ATOM 567 C C . SER A 1 76 ? 11.702 3.704 -2.489 1.00 92.88 76 SER A C 1
ATOM 569 O O . SER A 1 76 ? 11.197 3.929 -3.589 1.00 92.88 76 SER A O 1
ATOM 571 N N . ARG A 1 77 ? 11.216 4.263 -1.368 1.00 89.25 77 ARG A N 1
ATOM 572 C CA . ARG A 1 77 ? 10.018 5.122 -1.262 1.00 89.25 77 ARG A CA 1
ATOM 573 C C . ARG A 1 77 ? 10.293 6.503 -0.647 1.00 89.25 77 ARG A C 1
ATOM 575 O O . ARG A 1 77 ? 9.387 7.110 -0.076 1.00 89.25 77 ARG A O 1
ATOM 582 N N . LEU A 1 78 ? 11.525 7.003 -0.736 1.00 78.25 78 LEU A N 1
ATOM 583 C CA . LEU A 1 78 ? 11.900 8.311 -0.182 1.00 78.25 78 LEU A CA 1
ATOM 584 C C . LEU A 1 78 ? 11.105 9.473 -0.826 1.00 78.25 78 LEU A C 1
ATOM 586 O O . LEU A 1 78 ? 10.826 9.475 -2.023 1.00 78.25 78 LEU A O 1
ATOM 590 N N . GLY A 1 79 ? 10.755 10.490 -0.030 1.00 75.44 79 GLY A N 1
ATOM 591 C CA . GLY A 1 79 ? 10.092 11.721 -0.494 1.00 75.44 79 GLY A CA 1
ATOM 592 C C . GLY A 1 79 ? 8.563 11.738 -0.342 1.00 75.44 79 GLY A C 1
ATOM 593 O O . GLY A 1 79 ? 8.008 11.171 0.595 1.00 75.44 79 GLY A O 1
ATOM 594 N N . CYS A 1 80 ? 7.862 12.425 -1.254 1.00 65.81 80 CYS A N 1
ATOM 595 C CA . CYS A 1 80 ? 6.411 12.683 -1.186 1.00 65.81 80 CYS A CA 1
ATOM 596 C C . CYS A 1 80 ? 5.517 11.445 -1.399 1.00 65.81 80 CYS A C 1
ATOM 598 O O . CYS A 1 80 ? 4.295 11.570 -1.473 1.00 65.81 80 CYS A O 1
ATOM 600 N N . GLY A 1 81 ? 6.109 10.255 -1.525 1.00 79.38 81 GLY A N 1
ATOM 601 C CA . GLY A 1 81 ? 5.373 9.006 -1.645 1.00 79.38 81 GLY A CA 1
ATOM 602 C C . GLY A 1 81 ? 4.642 8.813 -2.980 1.00 79.38 81 GLY A C 1
ATOM 603 O O . GLY A 1 81 ? 3.806 7.913 -3.056 1.00 79.38 81 GLY A O 1
ATOM 604 N N . ARG A 1 82 ? 4.952 9.587 -4.029 1.00 90.50 82 ARG A N 1
ATOM 605 C CA . ARG A 1 82 ? 4.413 9.379 -5.391 1.00 90.50 82 ARG A CA 1
ATOM 606 C C . ARG A 1 82 ? 5.346 8.592 -6.304 1.00 90.50 82 ARG A C 1
ATOM 608 O O . ARG A 1 82 ? 4.883 7.826 -7.128 1.00 90.50 82 ARG A O 1
ATOM 615 N N . LEU A 1 83 ? 6.653 8.746 -6.120 1.00 93.31 83 LEU A N 1
ATOM 616 C CA . LEU A 1 83 ? 7.660 8.041 -6.908 1.00 93.31 83 LEU A CA 1
ATOM 617 C C . LEU A 1 83 ? 8.160 6.799 -6.165 1.00 93.31 83 LEU A C 1
ATOM 619 O O . LEU A 1 83 ? 8.109 6.720 -4.928 1.00 93.31 83 LEU A O 1
ATOM 623 N N . PHE A 1 84 ? 8.639 5.837 -6.940 1.00 95.38 84 PHE A N 1
ATOM 624 C CA . PHE A 1 84 ? 9.378 4.672 -6.487 1.00 95.38 84 PHE A CA 1
ATOM 625 C C . PHE A 1 84 ? 10.713 4.620 -7.229 1.00 95.38 84 PHE A C 1
ATOM 627 O O . PHE A 1 84 ? 10.746 4.776 -8.446 1.00 95.38 84 PHE A O 1
ATOM 634 N N . ARG A 1 85 ? 11.808 4.387 -6.501 1.00 95.44 85 ARG A N 1
ATOM 635 C CA . ARG A 1 85 ? 13.135 4.147 -7.080 1.00 95.44 85 ARG A CA 1
ATOM 636 C C . ARG A 1 85 ? 13.802 3.010 -6.331 1.00 95.44 85 ARG A C 1
ATOM 638 O O . ARG A 1 85 ? 14.183 3.178 -5.180 1.00 95.44 85 ARG A O 1
ATOM 645 N N . CYS A 1 86 ? 13.965 1.858 -6.966 1.00 96.12 86 CYS A N 1
ATOM 646 C CA . CYS A 1 86 ? 14.602 0.715 -6.328 1.00 96.12 86 CYS A CA 1
ATOM 647 C C . CYS A 1 86 ? 16.086 0.988 -6.061 1.00 96.12 86 CYS A C 1
ATOM 649 O O . CYS A 1 86 ? 16.857 1.192 -6.997 1.00 96.12 86 CYS A O 1
ATOM 651 N N . VAL A 1 87 ? 16.506 0.886 -4.799 1.00 96.12 87 VAL A N 1
ATOM 652 C CA . VAL A 1 87 ? 17.918 1.047 -4.403 1.00 96.12 87 VAL A CA 1
ATOM 653 C C . VAL A 1 87 ? 18.819 -0.113 -4.846 1.00 96.12 87 VAL A C 1
ATOM 655 O O . VAL A 1 87 ? 20.036 0.028 -4.861 1.00 96.12 87 VAL A O 1
ATOM 658 N N . HIS A 1 88 ? 18.239 -1.251 -5.244 1.00 96.19 88 HIS A N 1
ATOM 659 C CA . HIS A 1 88 ? 18.998 -2.437 -5.657 1.00 96.19 88 HIS A CA 1
ATOM 660 C C . HIS A 1 88 ? 19.238 -2.520 -7.166 1.00 96.19 88 HIS A C 1
ATOM 662 O O . HIS A 1 88 ? 20.307 -2.949 -7.586 1.00 96.19 88 HIS A O 1
ATOM 668 N N . CYS A 1 89 ? 18.240 -2.169 -7.984 1.00 96.56 89 CYS A N 1
ATOM 669 C CA . CYS A 1 89 ? 18.314 -2.316 -9.443 1.00 96.56 89 CYS A CA 1
ATOM 670 C C . CYS A 1 89 ? 18.134 -1.003 -10.216 1.00 96.56 89 CYS A C 1
ATOM 672 O O . CYS A 1 89 ? 18.188 -1.014 -11.441 1.00 96.56 89 CYS A O 1
ATOM 674 N N . GLY A 1 90 ? 17.889 0.116 -9.528 1.00 95.31 90 GLY A N 1
ATOM 675 C CA . GLY A 1 90 ? 17.702 1.429 -10.150 1.00 95.31 90 GLY A CA 1
ATOM 676 C C . GLY A 1 90 ? 16.359 1.629 -10.857 1.00 95.31 90 GLY A C 1
ATOM 677 O O . GLY A 1 90 ? 16.150 2.684 -11.440 1.00 95.31 90 GLY A O 1
ATOM 678 N N . HIS A 1 91 ? 15.448 0.650 -10.817 1.00 95.69 91 HIS A N 1
ATOM 679 C CA . HIS A 1 91 ? 14.130 0.767 -11.444 1.00 95.69 91 HIS A CA 1
ATOM 680 C C . HIS A 1 91 ? 13.327 1.935 -10.860 1.00 95.69 91 HIS A C 1
ATOM 682 O O . HIS A 1 91 ? 13.157 2.013 -9.642 1.00 95.69 91 HIS A O 1
ATOM 688 N N . GLU A 1 92 ? 12.813 2.795 -11.735 1.00 95.44 92 GLU A N 1
ATOM 689 C CA . GLU A 1 92 ? 11.977 3.944 -11.397 1.00 95.44 92 GLU A CA 1
ATOM 690 C C . GLU A 1 92 ? 10.575 3.790 -11.968 1.00 95.44 92 GLU A C 1
ATOM 692 O O . GLU A 1 92 ? 10.413 3.326 -13.098 1.00 95.44 92 GLU A O 1
ATOM 697 N N . ASP A 1 93 ? 9.579 4.199 -11.187 1.00 95.31 93 ASP A N 1
ATOM 698 C CA . ASP A 1 93 ? 8.174 4.129 -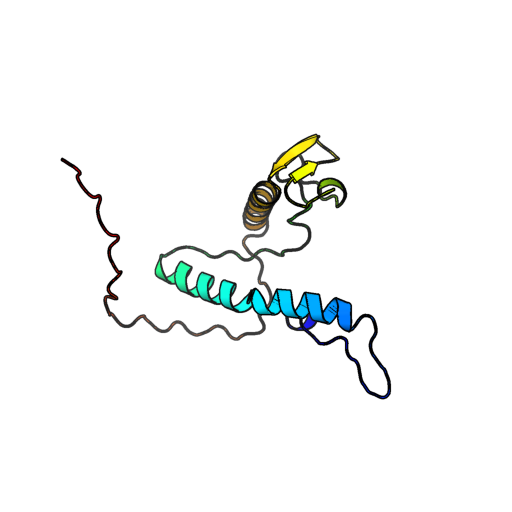11.574 1.00 95.31 93 ASP A CA 1
ATOM 699 C C . ASP A 1 93 ? 7.304 5.044 -10.692 1.00 95.31 93 ASP A C 1
ATOM 701 O O . ASP A 1 93 ? 7.743 5.535 -9.642 1.00 95.31 93 ASP A O 1
ATOM 705 N N . ASP A 1 94 ? 6.044 5.233 -11.078 1.00 95.31 94 ASP A N 1
ATOM 706 C CA . ASP A 1 94 ? 5.020 5.687 -10.142 1.00 95.31 94 ASP A CA 1
ATOM 707 C C . ASP A 1 94 ? 4.815 4.624 -9.052 1.00 95.31 94 ASP A C 1
ATOM 709 O O . ASP A 1 94 ? 4.807 3.415 -9.299 1.00 95.31 94 ASP A O 1
ATOM 713 N N . ALA A 1 95 ? 4.667 5.067 -7.809 1.00 95.00 95 ALA A N 1
ATOM 714 C CA . ALA A 1 95 ? 4.606 4.158 -6.681 1.00 95.00 95 ALA A CA 1
ATOM 715 C C . ALA A 1 95 ? 3.346 3.291 -6.651 1.00 95.00 95 ALA A C 1
ATOM 717 O O . ALA A 1 95 ? 3.424 2.142 -6.205 1.00 95.00 95 ALA A O 1
ATOM 718 N N . ASP A 1 96 ? 2.207 3.822 -7.098 1.00 94.12 96 ASP A N 1
ATOM 719 C CA . ASP A 1 96 ? 0.964 3.063 -7.169 1.00 94.12 96 ASP A CA 1
ATOM 720 C C . ASP A 1 96 ? 1.019 2.078 -8.343 1.00 94.12 96 ASP A C 1
ATOM 722 O O . ASP A 1 96 ? 0.579 0.934 -8.195 1.00 94.12 96 ASP A O 1
ATOM 726 N N . HIS A 1 97 ? 1.645 2.463 -9.464 1.00 96.31 97 HIS A N 1
ATOM 727 C CA . HIS A 1 97 ? 1.902 1.548 -10.580 1.00 96.31 97 HIS A CA 1
ATOM 728 C C . HIS A 1 97 ? 2.843 0.398 -10.176 1.00 96.31 97 HIS A C 1
ATOM 730 O O . HIS A 1 97 ? 2.454 -0.768 -10.285 1.00 96.31 97 HIS A O 1
ATOM 736 N N . ASN A 1 98 ? 3.999 0.689 -9.572 1.00 96.44 98 ASN A N 1
ATOM 737 C CA . ASN A 1 98 ? 4.913 -0.330 -9.042 1.00 96.44 98 ASN A CA 1
ATOM 738 C C . ASN A 1 98 ? 4.216 -1.259 -8.030 1.00 96.44 98 ASN A C 1
ATOM 740 O O . ASN A 1 98 ? 4.356 -2.484 -8.088 1.00 96.44 98 ASN A O 1
ATOM 744 N N . ALA A 1 99 ? 3.434 -0.689 -7.106 1.00 95.25 99 ALA A N 1
ATOM 745 C CA . ALA A 1 99 ? 2.683 -1.477 -6.134 1.00 95.25 99 ALA A CA 1
ATOM 746 C C . ALA A 1 99 ? 1.631 -2.371 -6.808 1.00 95.25 99 ALA A C 1
ATOM 748 O O . ALA A 1 99 ? 1.416 -3.491 -6.342 1.00 95.25 99 ALA A O 1
ATOM 749 N N . SER A 1 100 ? 0.993 -1.915 -7.893 1.00 95.62 100 SER A N 1
ATOM 750 C CA . SER A 1 100 ? 0.022 -2.715 -8.647 1.00 95.62 100 SER A CA 1
ATOM 751 C C . SER A 1 100 ? 0.665 -3.954 -9.280 1.00 95.62 100 SER A C 1
ATOM 753 O O . SER A 1 100 ? 0.120 -5.052 -9.137 1.00 95.62 100 SER A O 1
ATOM 755 N N . ILE A 1 101 ? 1.868 -3.809 -9.851 1.00 96.56 101 ILE A N 1
ATOM 756 C CA . ILE A 1 101 ? 2.640 -4.916 -10.430 1.00 96.56 101 ILE A CA 1
ATOM 757 C C . ILE A 1 101 ? 3.014 -5.932 -9.350 1.00 96.56 101 ILE A C 1
ATOM 759 O O . ILE A 1 101 ? 2.786 -7.131 -9.519 1.00 96.56 101 ILE A O 1
ATOM 763 N N . GLU A 1 102 ? 3.535 -5.483 -8.204 1.00 95.38 102 GLU A N 1
ATOM 764 C CA . GLU A 1 102 ? 3.853 -6.403 -7.106 1.00 95.38 102 GLU A CA 1
ATOM 765 C C . GLU A 1 102 ? 2.592 -7.072 -6.533 1.00 95.38 102 GLU A C 1
ATOM 767 O O . GLU A 1 102 ? 2.628 -8.257 -6.198 1.00 95.38 102 GLU A O 1
ATOM 772 N N . ILE A 1 103 ? 1.467 -6.358 -6.411 1.00 94.44 103 ILE A N 1
ATOM 773 C CA . ILE A 1 103 ? 0.196 -6.939 -5.949 1.00 94.44 103 ILE A CA 1
ATOM 774 C C . ILE A 1 103 ? -0.251 -8.061 -6.892 1.00 94.44 103 ILE A C 1
ATOM 776 O O . ILE A 1 103 ? -0.631 -9.135 -6.415 1.00 94.44 103 ILE A O 1
ATOM 780 N N . GLU A 1 104 ? -0.171 -7.848 -8.205 1.00 93.81 104 GLU A N 1
ATOM 781 C CA . GLU A 1 104 ? -0.495 -8.869 -9.200 1.00 93.81 104 GLU A CA 1
ATOM 782 C C . GLU A 1 104 ? 0.476 -10.053 -9.125 1.00 93.81 104 GLU A C 1
ATOM 784 O O . GLU A 1 104 ? 0.051 -11.207 -9.013 1.00 93.81 104 GLU A O 1
ATOM 789 N N . ALA A 1 105 ? 1.782 -9.785 -9.125 1.00 93.00 105 ALA A N 1
ATOM 790 C CA . ALA A 1 105 ? 2.805 -10.818 -9.046 1.00 93.00 105 ALA A CA 1
ATOM 791 C C . ALA A 1 105 ? 2.637 -11.662 -7.772 1.00 93.00 105 ALA A C 1
ATOM 793 O O . ALA A 1 105 ? 2.716 -12.892 -7.802 1.00 93.00 105 ALA A O 1
ATOM 794 N N . ARG A 1 106 ? 2.305 -11.023 -6.648 1.00 93.00 106 ARG A N 1
ATOM 795 C CA . ARG A 1 106 ? 2.001 -11.693 -5.383 1.00 93.00 106 ARG A CA 1
ATOM 796 C C . ARG A 1 106 ? 0.723 -12.519 -5.442 1.00 93.00 106 ARG A C 1
ATOM 798 O O . ARG A 1 106 ? 0.707 -13.619 -4.888 1.00 93.00 106 ARG A O 1
ATOM 805 N N . ALA A 1 107 ? -0.329 -12.033 -6.097 1.00 92.00 107 ALA A N 1
ATOM 806 C CA . ALA A 1 107 ? -1.555 -12.800 -6.309 1.00 92.00 107 ALA A CA 1
ATOM 807 C C . ALA A 1 107 ? -1.262 -14.083 -7.096 1.00 92.00 107 ALA A C 1
ATOM 809 O O . ALA A 1 107 ? -1.686 -15.162 -6.682 1.00 92.00 107 ALA A O 1
ATOM 810 N N . ARG A 1 108 ? -0.451 -13.979 -8.158 1.00 91.00 108 ARG A N 1
ATOM 811 C CA . ARG A 1 108 ? -0.009 -15.122 -8.970 1.00 91.00 108 ARG A CA 1
ATOM 812 C C . ARG A 1 108 ? 0.837 -16.110 -8.163 1.00 91.00 108 ARG A C 1
ATOM 814 O O . ARG A 1 108 ? 0.580 -17.305 -8.228 1.00 91.00 108 ARG A O 1
ATOM 821 N N . ARG A 1 109 ? 1.794 -15.627 -7.356 1.00 89.12 109 ARG A N 1
ATOM 822 C CA . ARG A 1 109 ? 2.653 -16.479 -6.504 1.00 89.12 109 ARG A CA 1
ATOM 823 C C . ARG A 1 109 ? 1.896 -17.188 -5.380 1.00 89.12 109 ARG A C 1
ATOM 825 O O . ARG A 1 109 ? 2.252 -18.302 -5.021 1.00 89.12 109 ARG A O 1
ATOM 832 N N . THR A 1 110 ? 0.900 -16.533 -4.785 1.00 82.31 110 THR A N 1
ATOM 833 C CA . THR A 1 110 ? 0.210 -17.050 -3.588 1.00 82.31 110 THR A CA 1
ATOM 834 C C . THR A 1 110 ? -1.097 -17.779 -3.891 1.00 82.31 110 THR A C 1
ATOM 836 O O . THR A 1 110 ? -1.655 -18.381 -2.981 1.00 82.31 110 THR A O 1
ATOM 839 N N . GLY A 1 111 ? -1.615 -17.706 -5.125 1.00 74.38 111 GLY A N 1
ATOM 840 C CA . GLY A 1 111 ? -2.922 -18.272 -5.492 1.00 74.38 111 GLY A CA 1
ATOM 841 C C . GLY A 1 111 ? -4.110 -17.615 -4.776 1.00 74.38 111 GLY A C 1
ATOM 842 O O . GLY A 1 111 ? -5.230 -18.116 -4.842 1.00 74.38 111 GLY A O 1
ATOM 843 N N . GLY A 1 112 ? -3.873 -16.492 -4.089 1.00 65.75 112 GLY A N 1
ATOM 844 C CA . GLY A 1 112 ? -4.794 -15.911 -3.120 1.00 65.75 112 GLY A CA 1
ATOM 845 C C . GLY A 1 112 ? -4.600 -16.465 -1.721 1.00 65.75 112 GLY A C 1
ATOM 846 O O . GLY A 1 112 ? -4.572 -17.668 -1.492 1.00 65.75 112 GLY A O 1
ATOM 847 N N . THR A 1 113 ? -4.485 -15.570 -0.745 1.00 57.22 113 THR A N 1
ATOM 848 C CA . THR A 1 113 ? -4.411 -15.977 0.658 1.00 57.22 113 THR A CA 1
ATOM 849 C C . THR A 1 113 ? -5.786 -15.867 1.294 1.00 57.22 113 THR A C 1
ATOM 851 O O . THR A 1 113 ? -6.524 -14.903 1.063 1.00 57.22 113 THR A O 1
ATOM 854 N N . VAL A 1 114 ? -6.103 -16.807 2.185 1.00 47.66 114 VAL A N 1
ATOM 855 C CA . VAL A 1 114 ? -7.186 -16.639 3.154 1.00 47.66 114 VAL A CA 1
ATOM 856 C C . VAL A 1 114 ? -6.770 -15.509 4.093 1.00 47.66 114 VAL A C 1
ATOM 858 O O . VAL A 1 114 ? -6.152 -15.701 5.136 1.00 47.66 114 VAL A O 1
ATOM 861 N N . THR A 1 115 ? -7.050 -14.265 3.721 1.00 49.22 115 THR A N 1
ATOM 862 C CA . THR A 1 115 ? -7.084 -13.193 4.710 1.00 49.22 115 THR A CA 1
ATOM 863 C C . THR A 1 115 ? -8.184 -13.592 5.683 1.00 49.22 115 THR A C 1
ATOM 865 O O . THR A 1 115 ? -9.351 -13.536 5.296 1.00 49.22 115 THR A O 1
ATOM 868 N N . ASN A 1 116 ? -7.827 -14.047 6.887 1.00 41.06 116 ASN A N 1
ATOM 869 C CA . ASN A 1 116 ? -8.766 -14.458 7.932 1.00 41.06 116 ASN A CA 1
ATOM 870 C C . ASN A 1 116 ? -9.711 -13.297 8.287 1.00 41.06 116 ASN A C 1
ATOM 872 O O . ASN A 1 116 ? -9.499 -12.526 9.226 1.00 41.06 116 ASN A O 1
ATOM 876 N N . SER A 1 117 ? -10.761 -13.145 7.486 1.00 47.44 117 SER A N 1
ATOM 877 C CA . SER A 1 117 ? -11.956 -12.399 7.811 1.00 47.44 117 SER A CA 1
ATOM 878 C C . SER A 1 117 ? -12.728 -13.290 8.771 1.00 47.44 117 SER A C 1
ATOM 880 O O . SER A 1 117 ? -13.166 -14.374 8.406 1.00 47.44 117 SER A O 1
ATOM 882 N N . THR A 1 118 ? -12.876 -12.855 10.019 1.00 44.06 118 THR A N 1
ATOM 883 C CA . THR A 1 118 ? -13.639 -13.551 11.075 1.00 44.06 118 THR A CA 1
ATOM 884 C C . THR A 1 118 ? -15.153 -13.475 10.849 1.00 44.06 118 THR A C 1
ATOM 886 O O . THR A 1 118 ? -15.930 -13.417 11.797 1.00 44.06 118 THR A O 1
ATOM 889 N N . ARG A 1 119 ? -15.595 -13.405 9.592 1.00 46.28 119 ARG A N 1
ATOM 890 C CA . ARG A 1 119 ? -16.998 -13.266 9.221 1.00 46.28 119 ARG A CA 1
ATOM 891 C C . ARG A 1 119 ? -17.400 -14.526 8.471 1.00 46.28 119 ARG A C 1
ATOM 893 O O . ARG A 1 119 ? -16.829 -14.819 7.425 1.00 46.28 119 ARG A O 1
ATOM 900 N N . SER A 1 120 ? -18.350 -15.261 9.044 1.00 46.88 120 SER A N 1
ATOM 901 C CA . SER A 1 120 ? -18.964 -16.447 8.455 1.00 46.88 120 SER A CA 1
ATOM 902 C C . SER A 1 120 ? -19.298 -16.212 6.985 1.00 46.88 120 SER A C 1
ATOM 904 O O . SER A 1 120 ? -19.807 -15.147 6.625 1.00 46.88 120 SER A O 1
ATOM 906 N N . VAL A 1 121 ? -18.999 -17.210 6.155 1.00 47.88 121 VAL A N 1
ATOM 907 C CA . VAL A 1 121 ? -19.322 -17.234 4.727 1.00 47.88 121 VAL A CA 1
ATOM 908 C C . VAL A 1 121 ? -20.816 -16.920 4.561 1.00 47.88 121 VAL A C 1
ATOM 910 O O . VAL A 1 121 ? -21.644 -17.675 5.077 1.00 47.88 121 VAL A O 1
ATOM 913 N N . PRO A 1 122 ? -21.211 -15.828 3.881 1.00 47.59 122 PRO A N 1
ATOM 914 C CA . PRO A 1 122 ? -22.606 -15.626 3.535 1.00 47.59 122 PRO A CA 1
ATOM 915 C C . PRO A 1 122 ? -22.983 -16.704 2.523 1.00 47.59 122 PRO A C 1
ATOM 917 O O . PRO A 1 122 ? -22.393 -16.773 1.440 1.00 47.59 122 PRO A O 1
ATOM 920 N N . GLN A 1 123 ? -23.939 -17.557 2.891 1.00 55.06 123 GLN A N 1
ATOM 921 C CA . GLN A 1 123 ? -24.504 -18.534 1.970 1.00 55.06 123 GLN A CA 1
ATOM 922 C C . GLN A 1 123 ? -24.996 -17.820 0.709 1.00 55.06 123 GLN A C 1
ATOM 924 O O . GLN A 1 123 ? -25.629 -16.763 0.777 1.00 55.06 123 GLN A O 1
ATOM 929 N N . THR A 1 124 ? -24.660 -18.387 -0.447 1.00 46.00 124 THR A N 1
ATOM 930 C CA . THR A 1 124 ? -25.133 -17.952 -1.760 1.00 46.00 124 THR A CA 1
ATOM 931 C C . THR A 1 124 ? -26.653 -17.903 -1.766 1.00 46.00 124 THR A C 1
ATOM 933 O O . THR A 1 124 ? -27.307 -18.937 -1.838 1.00 46.00 124 THR A O 1
ATOM 936 N N . ARG A 1 125 ? -27.223 -16.697 -1.712 1.00 59.03 125 ARG A N 1
ATOM 937 C CA . ARG A 1 125 ? -28.602 -16.480 -2.145 1.00 59.03 125 ARG A CA 1
ATOM 938 C C . ARG A 1 125 ? -28.579 -16.206 -3.642 1.00 59.03 125 ARG A C 1
ATOM 940 O O . ARG A 1 125 ? -27.840 -15.337 -4.103 1.00 59.03 125 ARG A O 1
ATOM 947 N N . VAL A 1 126 ? -29.358 -16.996 -4.370 1.00 56.38 126 VAL A N 1
ATOM 948 C CA . VAL A 1 126 ? -29.618 -16.850 -5.805 1.00 56.38 126 VAL A CA 1
ATOM 949 C C . VAL A 1 126 ? -30.160 -15.434 -6.063 1.00 56.38 126 VAL A C 1
ATOM 951 O O . VAL A 1 126 ? -30.995 -14.971 -5.279 1.00 56.38 126 VAL A O 1
ATOM 954 N N . PRO A 1 127 ? -29.692 -14.704 -7.092 1.00 54.56 127 PRO A N 1
ATOM 955 C CA . PRO A 1 127 ? -30.194 -13.365 -7.358 1.00 54.56 127 PRO A CA 1
ATOM 956 C C . PRO A 1 127 ? -31.643 -13.425 -7.851 1.00 54.56 127 PRO A C 1
ATOM 958 O O . PRO A 1 127 ? -31.972 -14.174 -8.770 1.00 54.56 127 PRO A O 1
ATOM 961 N N . ALA A 1 128 ? -32.501 -12.600 -7.249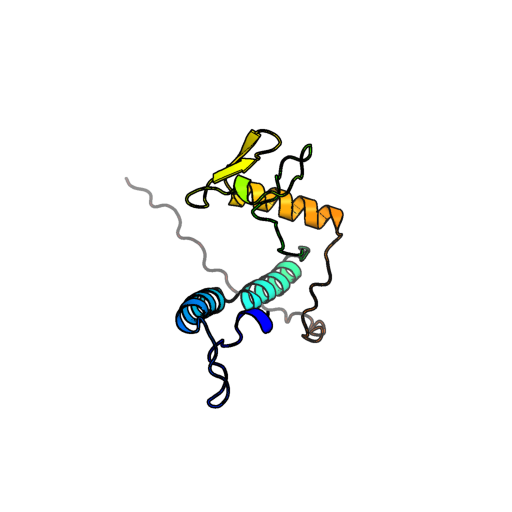 1.00 58.03 128 ALA A N 1
ATOM 962 C CA . ALA A 1 128 ? -33.816 -12.306 -7.794 1.00 58.03 128 ALA A CA 1
ATOM 963 C C . ALA A 1 128 ? -33.649 -11.581 -9.138 1.00 58.03 128 ALA A C 1
ATOM 965 O O . ALA A 1 128 ? -32.902 -10.606 -9.252 1.00 58.03 128 ALA A O 1
ATOM 966 N N . THR A 1 129 ? -34.341 -12.071 -10.160 1.00 54.47 129 THR A N 1
ATOM 967 C CA . THR A 1 129 ? -34.382 -11.493 -11.501 1.00 54.47 129 THR A CA 1
ATOM 968 C C . THR A 1 129 ? -35.046 -10.117 -11.458 1.00 54.47 129 THR A C 1
ATOM 970 O O . THR A 1 129 ? -36.266 -10.013 -11.363 1.00 54.47 129 THR A O 1
ATOM 973 N N . GLY A 1 130 ? -34.255 -9.048 -11.539 1.00 50.59 130 GLY A N 1
ATOM 974 C CA . GLY A 1 130 ? -34.769 -7.684 -11.627 1.00 50.59 130 GLY A CA 1
ATOM 975 C C . GLY A 1 130 ? -33.788 -6.776 -12.355 1.00 50.59 130 GLY A C 1
ATOM 976 O O . GLY A 1 130 ? -32.703 -6.496 -11.852 1.00 50.59 130 GLY A O 1
ATOM 977 N N . ARG A 1 131 ? -34.158 -6.324 -13.559 1.00 54.25 131 ARG A N 1
ATOM 978 C CA . ARG A 1 131 ? -33.378 -5.368 -14.358 1.00 54.25 131 ARG A CA 1
ATOM 979 C C . ARG A 1 131 ? -33.351 -4.011 -13.644 1.00 54.25 131 ARG A C 1
ATOM 981 O O . ARG A 1 131 ? -34.352 -3.300 -13.630 1.00 54.25 131 ARG A O 1
ATOM 988 N N . GLY A 1 132 ? -32.211 -3.641 -13.065 1.00 49.19 132 GLY A N 1
ATOM 989 C CA . GLY A 1 132 ? -31.969 -2.280 -12.585 1.00 49.19 132 GLY A CA 1
ATOM 990 C C . GLY A 1 132 ? -31.607 -1.355 -13.750 1.00 49.19 132 GLY A C 1
ATOM 991 O O . GLY A 1 132 ? -30.657 -1.638 -14.476 1.00 49.19 132 GLY 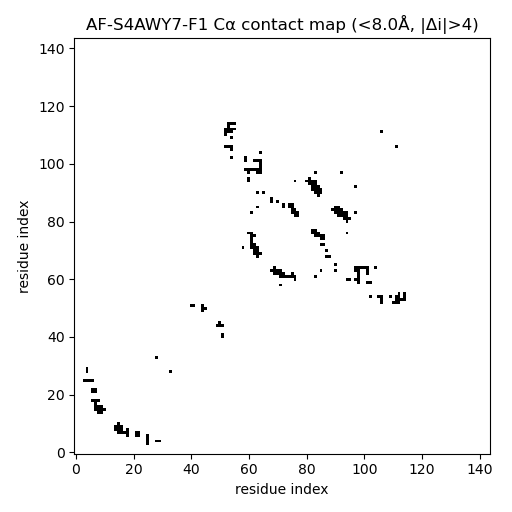A O 1
ATOM 992 N N . ARG A 1 133 ? -32.355 -0.259 -13.940 1.00 54.22 133 ARG A N 1
ATOM 993 C CA . ARG A 1 133 ? -32.028 0.804 -14.911 1.00 54.22 133 ARG A CA 1
ATOM 994 C C . ARG A 1 133 ? -30.694 1.457 -14.541 1.00 54.22 133 ARG A C 1
ATOM 996 O O . ARG A 1 133 ? -30.595 2.075 -13.482 1.00 54.22 133 ARG A O 1
ATOM 1003 N N . MET A 1 134 ? -29.697 1.372 -15.419 1.00 53.72 134 MET A N 1
ATOM 1004 C CA . MET A 1 134 ? -28.571 2.310 -15.401 1.00 53.72 134 MET A CA 1
ATOM 1005 C C . MET A 1 134 ? -29.054 3.649 -15.978 1.00 53.72 134 MET A C 1
ATOM 1007 O O . MET A 1 134 ? -29.869 3.658 -16.898 1.00 53.72 134 MET A O 1
ATOM 1011 N N . ARG A 1 135 ? -28.604 4.778 -15.421 1.00 56.94 135 ARG A N 1
ATOM 1012 C CA . ARG A 1 135 ? -28.806 6.089 -16.056 1.00 56.94 135 ARG A CA 1
ATOM 1013 C C . ARG A 1 135 ? -27.833 6.191 -17.229 1.00 56.94 135 ARG A C 1
ATOM 1015 O O . ARG A 1 135 ? -26.639 5.987 -17.028 1.00 56.94 135 ARG A O 1
ATOM 1022 N N . GLU A 1 136 ? -28.348 6.474 -18.420 1.00 54.69 136 GLU A N 1
ATOM 1023 C CA . GLU A 1 136 ? -27.531 6.740 -19.606 1.00 54.69 136 GLU A CA 1
ATOM 1024 C C . GLU A 1 136 ? -26.776 8.066 -19.465 1.00 54.69 136 GLU A C 1
ATOM 1026 O O . GLU A 1 136 ? -27.251 9.011 -18.828 1.00 54.69 136 GLU A O 1
ATOM 1031 N N . ALA A 1 137 ? -25.575 8.112 -20.041 1.00 52.69 137 ALA A N 1
ATOM 1032 C CA . ALA A 1 137 ? -24.766 9.319 -20.117 1.00 52.69 137 ALA A CA 1
ATOM 1033 C C . ALA A 1 137 ? -25.375 10.306 -21.135 1.00 52.69 137 ALA A C 1
ATOM 1035 O O . ALA A 1 137 ? -25.877 9.865 -22.170 1.00 52.69 137 ALA A O 1
ATOM 1036 N N . PRO A 1 138 ? -25.334 11.626 -20.884 1.00 55.56 138 PRO A N 1
ATOM 1037 C CA . PRO A 1 138 ? -25.810 12.605 -21.854 1.00 55.56 138 PRO A CA 1
ATOM 1038 C C . PRO A 1 138 ? -24.897 12.631 -23.092 1.00 55.56 138 PRO A C 1
ATOM 1040 O O . PRO A 1 138 ? -23.672 12.656 -22.968 1.00 55.56 138 PRO A O 1
ATOM 1043 N N . GLY A 1 139 ? -25.510 12.595 -24.280 1.00 60.78 139 GLY A N 1
ATOM 1044 C CA . GLY A 1 139 ? -24.830 1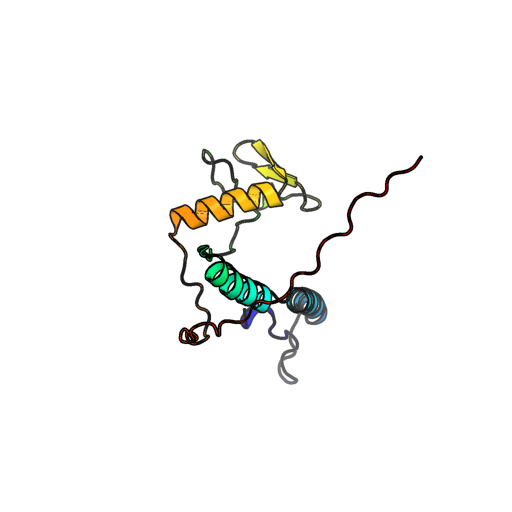2.641 -25.579 1.00 60.78 139 GLY A CA 1
ATOM 1045 C C . GLY A 1 139 ? -24.301 14.036 -25.954 1.00 60.78 139 GLY A C 1
ATOM 1046 O O . GLY A 1 139 ? -24.624 15.019 -25.284 1.00 60.78 139 GLY A O 1
ATOM 1047 N N . PRO A 1 140 ? -23.470 14.137 -27.010 1.00 51.66 140 PRO A N 1
ATOM 1048 C CA . PRO A 1 140 ? -22.741 15.359 -27.339 1.00 51.66 140 PRO A CA 1
ATOM 1049 C C . PRO A 1 140 ? -23.646 16.442 -27.943 1.00 51.66 140 PRO A C 1
ATOM 1051 O O . PRO A 1 140 ? -24.505 16.167 -28.779 1.00 51.66 140 PRO A O 1
ATOM 1054 N N . ALA A 1 141 ? -23.417 17.690 -27.530 1.00 51.34 141 ALA A N 1
ATOM 1055 C CA . ALA A 1 141 ? -24.065 18.868 -28.091 1.00 51.34 141 ALA A CA 1
ATOM 1056 C C . ALA A 1 141 ? -23.447 19.216 -29.455 1.00 51.34 141 ALA A C 1
ATOM 1058 O O . ALA A 1 141 ? -22.245 19.462 -29.550 1.00 51.34 141 ALA A O 1
ATOM 1059 N N . HIS A 1 142 ? -24.269 19.256 -30.503 1.00 45.62 142 HIS A N 1
ATOM 1060 C CA . HIS A 1 142 ? -23.898 19.845 -31.787 1.00 45.62 142 HIS A CA 1
ATOM 1061 C C . HIS A 1 142 ? -24.107 21.364 -31.719 1.00 45.62 142 HIS A C 1
ATOM 1063 O O . HIS A 1 142 ? -25.210 21.818 -31.418 1.00 45.62 142 HIS A O 1
ATOM 1069 N N . ALA A 1 143 ? -23.049 22.132 -31.977 1.00 47.00 143 ALA A N 1
ATOM 1070 C CA . ALA A 1 143 ? -23.116 23.571 -32.207 1.00 47.00 143 ALA A CA 1
ATOM 1071 C C . ALA A 1 143 ? -23.102 23.827 -33.721 1.00 47.00 143 ALA A C 1
ATOM 1073 O O . ALA A 1 143 ? -22.249 23.272 -34.419 1.00 47.00 143 ALA A O 1
ATOM 1074 N N . SER A 1 144 ? -24.070 24.614 -34.192 1.00 56.06 144 SER A N 1
ATOM 1075 C CA . SER A 1 144 ? -24.112 25.190 -35.543 1.00 56.06 144 SER A CA 1
ATOM 1076 C C . SER A 1 144 ? -23.252 26.442 -35.640 1.00 56.06 144 SER A C 1
ATOM 1078 O O . SER A 1 144 ? -23.120 27.135 -34.605 1.00 56.06 144 SER A O 1
#

InterPro domains:
  IPR010095 Cas12f1-like, TNB domain [PF07282] (38-103)

Sequence (144 aa):
MKSMTKSAKGTVETPGKNVRAKAGLNRGILDNTPGERRRQLEYKTRLYGSVLIAVPPFRTSNTCGNPACGNADPESRLGCGRLFRCVHCGHED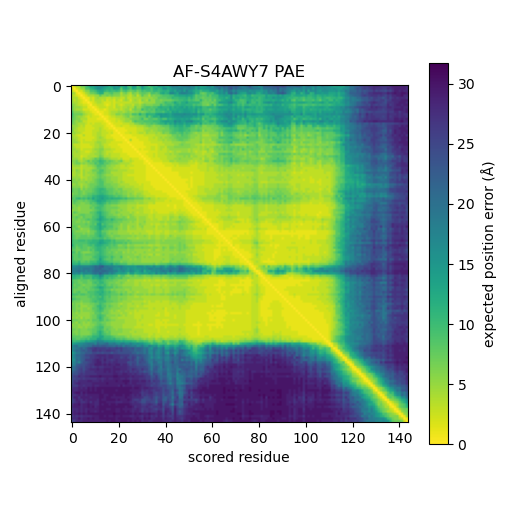DADHNASIEIEARARRTGGTVTNSTRSVPQTRVPATGRGRMREAPGPAHAS

Foldseek 3Di:
DCVLLDAQQDDPVDGGPPRVVSVVVNVVVVVVVVVVVVVVCVVVCVVVVHDDADFDLPQLLQFFLPPVGRDGDPVQQPDPRQWGADPPPRDIDGSVVRSVSSRVVRCVVPVGDCPPPVDPDDPDDDDDDDDDDDDDDDDDDDDD

Radius of gyration: 21.3 Å; Cα contacts (8 Å, |Δi|>4): 128; chains: 1; bounding box: 54×44×72 Å

pLDDT: mea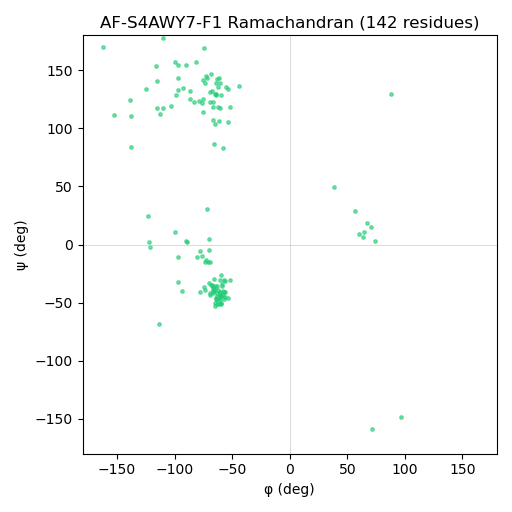n 81.26, std 17.27, range [41.06, 96.56]

Mean predicted aligned error: 12.45 Å